Protein AF-A0A428VXZ6-F1 (afdb_monomer_lite)

Secondary structure (DSSP, 8-state):
--SSPPPEEEE-HHHHHHHHHHHHHHHHHS---SS----PPPPEEEE--TT--PPPPPP-

Foldseek 3Di:
DDVVDDWDKDFDVVVVVVVVVVLVVVVVVDPDPDPDSPDDDGDIDIDDTDPDDDDDDDDD

Sequence (60 aa):
FCSPPLTTLGGSFTEAGRLAVDLLLGMRDAAWRSETASQVVLPSHLIVRESTGPAPRHPR

Radius of gyration: 20.05 Å; chains: 1; bounding box: 46×30×46 Å

Structure (mmCIF, N/CA/C/O backbone):
data_AF-A0A428VXZ6-F1
#
_entry.id   AF-A0A428VXZ6-F1
#
loop_
_atom_site.group_PDB
_atom_site.id
_atom_site.type_symbol
_atom_site.label_atom_id
_atom_site.label_alt_id
_atom_site.label_comp_id
_atom_site.label_asym_id
_atom_site.label_entity_id
_atom_site.label_seq_id
_atom_site.pdbx_PDB_ins_code
_atom_site.Cartn_x
_atom_site.Cartn_y
_atom_site.Cartn_z
_atom_site.occupancy
_atom_site.B_iso_or_equiv
_atom_site.auth_seq_id
_atom_site.auth_comp_id
_atom_site.auth_asym_id
_atom_site.auth_atom_id
_atom_site.pdbx_PDB_model_num
ATOM 1 N N . PHE A 1 1 ? 13.489 7.329 -1.424 1.00 78.88 1 PHE A N 1
ATOM 2 C CA . PHE A 1 1 ? 13.296 6.938 -2.835 1.00 78.88 1 PHE A CA 1
ATOM 3 C C . PHE A 1 1 ? 14.229 5.781 -3.151 1.00 78.88 1 PHE A C 1
ATOM 5 O O . PHE A 1 1 ? 15.360 5.807 -2.684 1.00 78.88 1 PHE A O 1
ATOM 12 N N . CYS A 1 2 ? 13.749 4.763 -3.866 1.00 91.81 2 CYS A N 1
ATOM 13 C CA . CYS A 1 2 ? 14.553 3.613 -4.296 1.00 91.81 2 CYS A CA 1
ATOM 14 C C . CYS A 1 2 ? 15.032 3.829 -5.735 1.00 91.81 2 CYS A C 1
ATOM 16 O O . CYS A 1 2 ? 14.305 4.431 -6.525 1.00 91.81 2 CYS A O 1
ATOM 18 N N . SER A 1 3 ? 16.224 3.325 -6.059 1.00 94.19 3 SER A N 1
ATOM 19 C CA . SER A 1 3 ? 16.755 3.279 -7.422 1.00 94.19 3 SER A CA 1
ATOM 20 C C . SER A 1 3 ? 17.263 1.857 -7.698 1.00 94.19 3 SER A C 1
ATOM 22 O O . SER A 1 3 ? 18.236 1.450 -7.058 1.00 94.19 3 SER A O 1
ATOM 24 N N . PRO A 1 4 ? 16.591 1.078 -8.566 1.00 94.38 4 PRO A N 1
ATOM 25 C CA . PRO A 1 4 ? 15.397 1.447 -9.333 1.00 94.38 4 PRO A CA 1
ATOM 26 C C . PRO A 1 4 ? 14.131 1.613 -8.455 1.00 94.38 4 PRO A C 1
ATOM 28 O O . PRO A 1 4 ? 14.024 0.996 -7.388 1.00 94.38 4 PRO A O 1
ATOM 31 N N . PRO A 1 5 ? 13.145 2.430 -8.871 1.00 96.94 5 PRO A N 1
ATOM 32 C CA . PRO A 1 5 ? 11.812 2.478 -8.283 1.00 96.94 5 PRO A CA 1
ATOM 33 C C . PRO A 1 5 ? 11.163 1.092 -8.198 1.00 96.94 5 PRO A C 1
ATOM 35 O O . PRO A 1 5 ? 11.157 0.325 -9.161 1.00 96.94 5 PRO A O 1
ATOM 38 N N . LEU A 1 6 ? 10.570 0.792 -7.040 1.00 97.06 6 LEU A N 1
ATOM 39 C CA . LEU A 1 6 ? 10.032 -0.533 -6.742 1.00 97.06 6 LEU A CA 1
ATOM 40 C C . LEU A 1 6 ? 8.676 -0.792 -7.401 1.00 97.06 6 LEU A C 1
ATOM 42 O O . LEU A 1 6 ? 7.738 -0.002 -7.232 1.00 97.06 6 LEU A O 1
ATOM 46 N N . THR A 1 7 ? 8.567 -1.941 -8.061 1.00 97.31 7 THR A N 1
ATOM 47 C CA . THR A 1 7 ? 7.294 -2.606 -8.346 1.00 97.31 7 THR A CA 1
ATOM 48 C C . THR A 1 7 ? 6.653 -3.035 -7.032 1.00 97.31 7 THR A C 1
ATOM 50 O O . THR A 1 7 ? 7.318 -3.617 -6.177 1.00 97.31 7 THR A O 1
ATOM 53 N N . THR A 1 8 ? 5.372 -2.725 -6.847 1.00 95.75 8 THR A N 1
ATOM 54 C CA . THR A 1 8 ? 4.673 -2.942 -5.571 1.00 95.75 8 THR A CA 1
ATOM 55 C C . THR A 1 8 ? 3.177 -3.179 -5.776 1.00 95.75 8 THR A C 1
ATOM 57 O O . THR A 1 8 ? 2.642 -2.888 -6.845 1.00 95.75 8 THR A O 1
ATOM 60 N N . LEU A 1 9 ? 2.487 -3.675 -4.748 1.00 96.00 9 LEU A N 1
ATOM 61 C CA . LEU A 1 9 ? 1.027 -3.672 -4.687 1.00 96.00 9 LEU A CA 1
ATOM 62 C C . LEU A 1 9 ? 0.547 -2.335 -4.109 1.00 96.00 9 LEU A C 1
ATOM 64 O O . LEU A 1 9 ? 0.860 -1.982 -2.973 1.00 96.00 9 LEU A O 1
ATOM 68 N N . GLY A 1 10 ? -0.199 -1.583 -4.913 1.00 94.38 10 GLY A N 1
ATOM 69 C CA . GLY A 1 10 ? -0.928 -0.393 -4.492 1.00 94.38 10 GLY A CA 1
ATOM 70 C C . GLY A 1 10 ? -2.348 -0.726 -4.034 1.00 94.38 10 GLY A C 1
ATOM 71 O O . GLY A 1 10 ? -2.892 -1.784 -4.348 1.00 94.38 10 GLY A O 1
ATOM 72 N N . GLY A 1 11 ? -2.971 0.201 -3.311 1.00 93.00 11 GLY A N 1
ATOM 73 C CA . GLY A 1 11 ? -4.345 0.071 -2.826 1.00 93.00 11 GLY A CA 1
ATOM 74 C C . GLY A 1 11 ? -4.899 1.396 -2.303 1.00 93.00 11 GLY A C 1
ATOM 75 O O . GLY A 1 11 ? -4.192 2.406 -2.255 1.00 93.00 11 GLY A O 1
ATOM 76 N N . SER A 1 12 ? -6.173 1.392 -1.909 1.00 88.69 12 SER A N 1
ATOM 77 C CA . SER A 1 12 ? -6.875 2.569 -1.377 1.00 88.69 12 SER A CA 1
ATOM 78 C C . SER A 1 12 ? -6.587 2.760 0.122 1.00 88.69 12 SER A C 1
ATOM 80 O O . SER A 1 12 ? -7.411 2.455 0.983 1.00 88.69 12 SER A O 1
ATOM 82 N N . PHE A 1 13 ? -5.386 3.239 0.469 1.00 87.38 13 PHE A N 1
ATOM 83 C CA . PHE A 1 13 ? -4.967 3.361 1.878 1.00 87.38 13 PHE A CA 1
ATOM 84 C C . PHE A 1 13 ? -5.786 4.386 2.677 1.00 87.38 13 PHE A C 1
ATOM 86 O O . PHE A 1 13 ? -6.036 4.189 3.863 1.00 87.38 13 PHE A O 1
ATOM 93 N N . THR A 1 14 ? -6.239 5.471 2.043 1.00 93.44 14 THR A N 1
ATOM 94 C CA . THR A 1 14 ? -7.087 6.471 2.712 1.00 93.44 14 THR A CA 1
ATOM 95 C C . THR A 1 14 ? -8.459 5.900 3.064 1.00 93.44 14 THR A C 1
ATOM 97 O O . THR A 1 14 ? -8.974 6.158 4.148 1.00 93.44 14 THR A O 1
ATOM 100 N N . GLU A 1 15 ? -9.049 5.114 2.166 1.00 92.94 15 GLU A N 1
ATOM 101 C CA . GLU A 1 15 ? -10.323 4.432 2.405 1.00 92.94 15 GLU A CA 1
ATOM 102 C C . GLU A 1 15 ? -10.183 3.350 3.473 1.00 92.94 15 GLU A C 1
ATOM 104 O O . GLU A 1 15 ? -11.006 3.295 4.382 1.00 92.94 15 GLU A O 1
ATOM 109 N N . ALA A 1 16 ? -9.091 2.577 3.432 1.00 92.56 16 ALA A N 1
ATOM 110 C 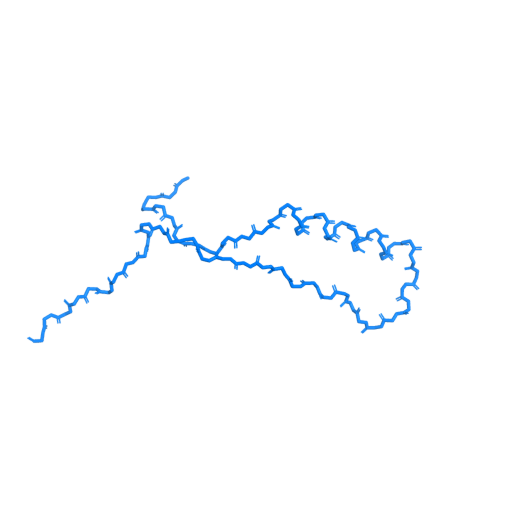CA . ALA A 1 16 ? -8.757 1.619 4.481 1.00 92.56 16 ALA A CA 1
ATOM 111 C C . ALA A 1 16 ? -8.706 2.282 5.863 1.00 92.56 16 ALA A C 1
ATOM 113 O O . ALA A 1 16 ? -9.279 1.763 6.817 1.00 92.56 16 ALA A O 1
ATOM 114 N N . GLY A 1 17 ? -8.076 3.457 5.959 1.00 94.12 17 GLY A N 1
ATOM 115 C CA . GLY A 1 17 ? -8.019 4.224 7.201 1.00 94.12 17 GLY A CA 1
ATOM 116 C C . GLY A 1 17 ? -9.397 4.664 7.696 1.00 94.12 17 GLY A C 1
ATOM 117 O O . GLY A 1 17 ? -9.698 4.491 8.873 1.00 94.12 17 GLY A O 1
ATOM 118 N N . ARG A 1 18 ? -10.250 5.191 6.807 1.00 94.62 18 ARG A N 1
ATOM 119 C CA . ARG A 1 18 ? -11.615 5.607 7.178 1.00 94.62 18 ARG A CA 1
ATOM 120 C C . ARG A 1 18 ? -12.451 4.429 7.663 1.00 94.62 18 ARG A C 1
ATOM 122 O O . ARG A 1 18 ? -12.966 4.480 8.771 1.00 94.62 18 ARG A O 1
ATOM 129 N N . LEU A 1 19 ? -12.492 3.347 6.886 1.00 92.06 19 LEU A N 1
ATOM 130 C CA . LEU A 1 19 ? -13.243 2.145 7.244 1.00 92.06 19 LEU A CA 1
ATOM 131 C C . LEU A 1 19 ? -12.763 1.545 8.566 1.00 92.06 19 LEU A C 1
ATOM 133 O O . LEU A 1 19 ? -13.581 1.131 9.379 1.00 92.06 19 LEU A O 1
ATOM 137 N N . ALA A 1 20 ? -11.452 1.530 8.816 1.00 91.56 20 ALA A N 1
ATOM 138 C CA . ALA A 1 20 ? -10.916 1.057 10.088 1.00 91.56 20 ALA A CA 1
ATOM 139 C C . ALA A 1 20 ? -11.404 1.908 11.274 1.00 91.56 20 ALA A C 1
ATOM 141 O O . ALA A 1 20 ? -11.780 1.354 12.305 1.00 91.56 20 ALA A O 1
ATOM 142 N N . VAL A 1 21 ? -11.433 3.237 11.132 1.00 93.31 21 VAL A N 1
ATOM 143 C CA . VAL A 1 21 ? -11.958 4.138 12.172 1.00 93.31 21 VAL A CA 1
ATOM 144 C C . VAL A 1 21 ? -13.458 3.933 12.373 1.00 93.31 21 VAL A C 1
ATOM 146 O O . VAL A 1 21 ? -13.901 3.838 13.516 1.00 93.31 21 VAL A O 1
ATOM 149 N N . ASP A 1 22 ? -14.226 3.801 11.293 1.00 89.62 22 ASP A N 1
ATOM 150 C CA . ASP A 1 22 ? -15.673 3.573 11.363 1.00 89.62 22 ASP A CA 1
ATOM 151 C C . ASP A 1 22 ? -15.996 2.252 12.076 1.00 89.62 22 ASP A C 1
ATOM 153 O O . ASP A 1 22 ? -16.859 2.214 12.955 1.00 89.62 22 ASP A O 1
ATOM 157 N N . LEU A 1 23 ? -15.249 1.183 11.769 1.00 87.38 23 LEU A N 1
ATOM 158 C CA . LEU A 1 23 ? -15.352 -0.098 12.472 1.00 87.38 23 LEU A CA 1
ATOM 159 C C . LEU A 1 23 ? -15.030 0.056 13.965 1.00 87.38 23 LEU A C 1
ATOM 161 O O . LEU A 1 23 ? -15.784 -0.436 14.802 1.00 87.38 23 LEU A O 1
ATOM 165 N N . LEU A 1 24 ? -13.957 0.774 14.317 1.00 87.75 24 LEU A N 1
ATOM 166 C CA . LEU A 1 24 ? -13.572 1.009 15.714 1.00 87.75 24 LEU A CA 1
ATOM 167 C C . LEU A 1 24 ? -14.634 1.792 16.501 1.00 87.75 24 LEU A C 1
ATOM 169 O O . LEU A 1 24 ? -14.933 1.443 17.644 1.00 87.75 24 LEU A O 1
ATOM 173 N N . LEU A 1 25 ? -15.212 2.840 15.912 1.00 87.00 25 LEU A N 1
ATOM 174 C CA . LEU A 1 25 ? -16.272 3.626 16.551 1.00 87.00 25 LEU A CA 1
ATOM 175 C C . LEU A 1 25 ? -17.564 2.810 16.684 1.00 87.00 25 LEU A C 1
ATOM 177 O O . LEU A 1 25 ? -18.177 2.808 17.752 1.00 87.00 25 LEU A O 1
ATOM 181 N N . GLY A 1 26 ? -17.923 2.043 15.650 1.00 82.00 26 GLY A N 1
ATOM 182 C CA . GLY A 1 26 ? -19.067 1.131 15.684 1.00 82.00 26 GLY A CA 1
ATOM 183 C C . GLY A 1 26 ? -18.944 0.052 16.766 1.00 82.00 26 GLY A C 1
ATOM 184 O O . GLY A 1 26 ? -19.934 -0.268 17.423 1.00 82.00 26 GLY A O 1
ATOM 185 N N . MET A 1 27 ? -17.730 -0.457 17.013 1.00 79.62 27 MET A N 1
ATOM 186 C CA . MET A 1 27 ? -17.446 -1.394 18.111 1.00 79.62 27 MET A CA 1
ATOM 187 C C . MET A 1 27 ? -17.589 -0.762 19.500 1.00 79.62 27 MET A C 1
ATOM 189 O O . MET A 1 27 ? -17.926 -1.457 20.454 1.00 79.62 27 MET A O 1
ATOM 193 N N . ARG A 1 28 ? -17.296 0.536 19.640 1.00 75.69 28 ARG A N 1
ATOM 194 C CA . ARG A 1 28 ? -17.413 1.250 20.918 1.00 75.69 28 ARG A CA 1
ATOM 195 C C . ARG A 1 28 ? -18.872 1.530 21.272 1.00 75.69 28 ARG A C 1
ATOM 197 O O . ARG A 1 28 ? -19.255 1.392 22.430 1.00 75.69 28 ARG A O 1
ATOM 204 N N . ASP A 1 29 ? -19.656 1.949 20.283 1.00 74.06 29 ASP A N 1
ATOM 205 C CA . ASP A 1 29 ? -21.001 2.488 20.504 1.00 74.06 29 ASP A CA 1
ATOM 206 C C . ASP A 1 29 ? -22.077 1.388 20.601 1.00 74.06 29 ASP A C 1
ATOM 208 O O . ASP A 1 29 ? -23.170 1.624 21.117 1.00 74.06 29 ASP A O 1
ATOM 212 N N . ALA A 1 30 ? -21.763 0.162 20.181 1.00 63.31 30 ALA A N 1
ATOM 213 C CA . ALA A 1 30 ? -22.625 -0.999 20.338 1.00 63.31 30 ALA A CA 1
ATOM 214 C C . ALA A 1 30 ? -21.868 -2.131 21.042 1.00 63.31 30 ALA A C 1
ATOM 216 O O . ALA A 1 30 ? -20.811 -2.558 20.586 1.00 63.31 30 ALA A O 1
ATOM 217 N N . ALA A 1 31 ? -22.447 -2.683 22.116 1.00 59.25 31 ALA A N 1
ATOM 218 C CA . ALA A 1 31 ? -22.086 -4.005 22.625 1.00 59.25 31 ALA A CA 1
ATOM 219 C C . ALA A 1 31 ? -22.421 -5.037 21.536 1.00 59.25 31 ALA A C 1
ATOM 221 O O . ALA A 1 31 ? -23.506 -5.622 21.532 1.00 59.25 31 ALA A O 1
ATOM 222 N N . TRP A 1 32 ? -21.542 -5.165 20.541 1.00 55.34 32 TRP A N 1
ATOM 223 C CA . TRP A 1 32 ? -21.785 -5.915 19.317 1.00 55.34 32 TRP A CA 1
ATOM 224 C C . TRP A 1 32 ? -21.797 -7.409 19.646 1.00 55.34 32 TRP A C 1
ATOM 226 O O . TRP A 1 32 ? -20.797 -8.120 19.577 1.00 55.34 32 TRP A O 1
ATOM 236 N N . ARG A 1 33 ? -22.971 -7.884 20.064 1.00 58.16 33 ARG A N 1
ATOM 237 C CA . ARG A 1 33 ? -23.344 -9.292 20.050 1.00 58.16 33 ARG A CA 1
ATOM 238 C C . ARG A 1 33 ? -23.465 -9.710 18.587 1.00 58.16 33 ARG A C 1
ATOM 240 O O . ARG A 1 33 ? -24.544 -9.589 18.024 1.00 58.16 33 ARG A O 1
ATOM 247 N N . SER A 1 34 ? -22.371 -10.161 17.983 1.00 52.69 34 SER A N 1
ATOM 248 C CA . SER A 1 34 ? -22.353 -11.324 17.086 1.00 52.69 34 SER A CA 1
ATOM 249 C C . SER A 1 34 ? -20.929 -11.573 16.591 1.00 52.69 34 SER A C 1
ATOM 251 O O . SER A 1 34 ? -20.220 -10.660 16.177 1.00 52.69 34 SER A O 1
ATOM 253 N N . GLU A 1 35 ? -20.523 -12.832 16.652 1.00 54.81 35 GLU A N 1
ATOM 254 C CA . GLU A 1 35 ? -19.168 -13.380 16.548 1.00 54.81 35 GLU A CA 1
ATOM 255 C C . GLU A 1 35 ? -18.620 -13.422 15.113 1.00 54.81 35 GLU A C 1
ATOM 257 O O . GLU A 1 35 ? -18.007 -14.394 14.677 1.00 54.81 35 GLU A O 1
ATOM 262 N N . THR A 1 36 ? -18.823 -12.364 14.338 1.00 56.06 36 THR A N 1
ATOM 263 C CA . THR A 1 36 ? -18.204 -12.239 13.018 1.00 56.06 36 THR A CA 1
ATOM 264 C C . THR A 1 36 ? -17.625 -10.847 12.933 1.00 56.06 36 THR A C 1
ATOM 266 O O . THR A 1 36 ? -18.290 -9.907 12.513 1.00 56.06 36 THR A O 1
ATOM 269 N N . ALA A 1 37 ? -16.389 -10.696 13.412 1.00 57.78 37 ALA A N 1
ATOM 270 C CA . ALA A 1 37 ? -15.610 -9.495 13.162 1.00 57.78 37 ALA A CA 1
ATOM 271 C C . ALA A 1 37 ? -15.751 -9.144 11.672 1.00 57.78 37 ALA A C 1
ATOM 273 O O . ALA A 1 37 ? -15.459 -9.989 10.825 1.00 57.78 37 ALA A O 1
ATOM 274 N N . SER A 1 38 ? -16.274 -7.952 11.368 1.00 68.50 38 SER A N 1
ATOM 275 C CA . SER A 1 38 ? -16.507 -7.482 10.001 1.00 68.50 38 SER A CA 1
ATOM 276 C C . SER A 1 38 ? -15.184 -7.442 9.245 1.00 68.50 38 SER A C 1
ATOM 278 O O . SER A 1 38 ? -14.457 -6.450 9.275 1.00 68.50 38 SER A O 1
ATOM 280 N N . GLN A 1 39 ? -14.838 -8.550 8.596 1.00 80.38 39 GLN A N 1
ATOM 281 C CA . GLN A 1 39 ? -13.673 -8.628 7.739 1.00 80.38 39 GLN A CA 1
ATOM 282 C C . GLN A 1 39 ? -14.009 -7.908 6.439 1.00 80.38 39 GLN A C 1
ATOM 284 O O . GLN A 1 39 ? -14.857 -8.348 5.665 1.00 80.38 39 GLN A O 1
ATOM 289 N N . VAL A 1 40 ? -13.327 -6.792 6.202 1.00 85.75 40 VAL A N 1
ATOM 290 C CA . VAL A 1 40 ? -13.451 -6.020 4.967 1.00 85.75 40 VAL A CA 1
ATOM 291 C C . VAL A 1 40 ? -12.230 -6.301 4.098 1.00 85.75 40 VAL A C 1
ATOM 293 O O . VAL A 1 40 ? -11.094 -6.148 4.544 1.00 85.75 40 VAL A O 1
ATOM 296 N N . VAL A 1 41 ? -12.461 -6.716 2.852 1.00 90.88 41 VAL A N 1
ATOM 297 C CA . VAL A 1 41 ? -11.409 -6.901 1.844 1.00 90.88 41 VAL A CA 1
ATOM 298 C C . VAL A 1 41 ? -11.453 -5.723 0.883 1.00 90.88 41 VAL A C 1
ATOM 300 O O . VAL A 1 41 ? -12.475 -5.481 0.246 1.00 90.88 41 VAL A O 1
ATOM 303 N N . LEU A 1 42 ? -10.339 -5.001 0.774 1.00 91.88 42 LEU A N 1
ATOM 304 C CA . LEU A 1 42 ? -10.208 -3.857 -0.124 1.00 91.88 42 LEU A CA 1
ATOM 305 C C . LEU A 1 42 ? -9.431 -4.228 -1.388 1.00 91.88 42 LEU A C 1
ATOM 307 O O . LEU A 1 42 ? -8.513 -5.053 -1.327 1.00 91.88 42 LEU A O 1
ATOM 311 N N . PRO A 1 43 ? -9.765 -3.616 -2.536 1.00 93.62 43 PRO A N 1
ATOM 312 C CA . PRO A 1 43 ? -9.070 -3.885 -3.781 1.00 93.62 43 PRO A CA 1
ATOM 313 C C . PRO A 1 43 ? -7.611 -3.418 -3.712 1.00 93.62 43 PRO A C 1
ATOM 315 O O . PRO A 1 43 ? -7.295 -2.329 -3.222 1.00 93.62 43 PRO A O 1
ATOM 318 N N . SER A 1 44 ? -6.724 -4.238 -4.270 1.00 94.50 44 SER A N 1
ATOM 319 C CA . SER A 1 44 ? -5.329 -3.892 -4.536 1.00 94.50 44 SER A CA 1
ATOM 320 C C . SER A 1 44 ? -5.023 -4.045 -6.025 1.00 94.50 44 SER A C 1
ATOM 322 O O . SER A 1 44 ? -5.756 -4.707 -6.761 1.00 94.50 44 SER A O 1
ATOM 324 N N . HIS A 1 45 ? -3.959 -3.397 -6.487 1.00 95.44 45 HIS A N 1
ATOM 325 C CA . HIS A 1 45 ? -3.511 -3.466 -7.874 1.00 95.44 45 HIS A CA 1
ATOM 326 C C . HIS A 1 45 ? -1.985 -3.477 -7.950 1.00 95.44 45 HIS A C 1
ATOM 328 O O . HIS A 1 45 ? -1.299 -2.860 -7.137 1.00 95.44 45 HIS A O 1
ATOM 334 N N . LEU A 1 46 ? -1.440 -4.176 -8.944 1.00 97.62 46 LEU A N 1
ATOM 335 C CA . LEU A 1 46 ? -0.003 -4.200 -9.192 1.00 97.62 46 LEU A CA 1
ATOM 336 C C . LEU A 1 46 ? 0.436 -2.904 -9.881 1.00 97.62 46 LEU A C 1
ATOM 338 O O . LEU A 1 4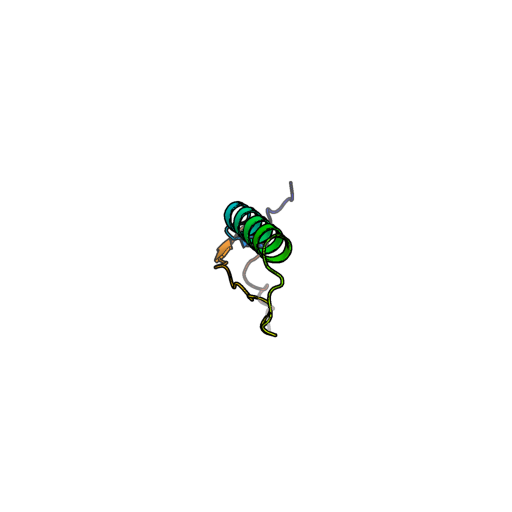6 ? -0.070 -2.555 -10.945 1.00 97.62 46 LEU A O 1
ATOM 342 N N . ILE A 1 47 ? 1.417 -2.225 -9.295 1.00 97.19 47 ILE A N 1
ATOM 343 C CA . ILE A 1 47 ? 2.096 -1.072 -9.884 1.00 97.19 47 ILE A CA 1
ATOM 344 C C . ILE A 1 47 ? 3.475 -1.544 -10.332 1.00 97.19 47 ILE A C 1
ATOM 346 O O . ILE A 1 47 ? 4.383 -1.687 -9.512 1.00 97.19 47 ILE A O 1
ATOM 350 N N . VAL A 1 48 ? 3.623 -1.798 -11.632 1.00 96.62 48 VAL A N 1
ATOM 351 C CA . VAL A 1 48 ? 4.899 -2.204 -12.235 1.00 96.62 48 VAL A CA 1
ATOM 352 C C . VAL A 1 48 ? 5.807 -0.988 -12.407 1.00 96.62 48 VAL A C 1
ATOM 354 O O . VAL A 1 48 ? 5.378 0.054 -12.900 1.00 96.62 48 VAL A O 1
ATOM 357 N N 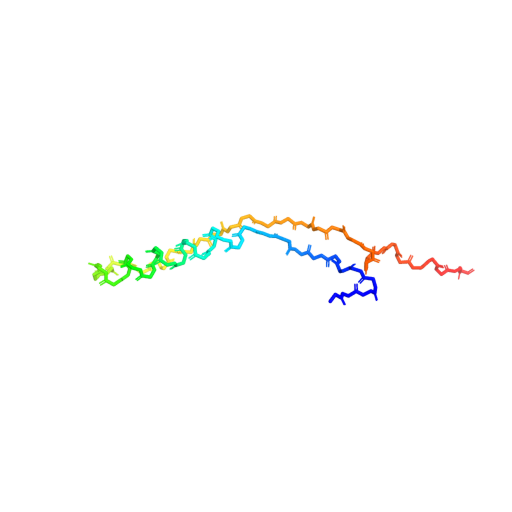. ARG A 1 49 ? 7.065 -1.130 -11.988 1.00 96.56 49 ARG A N 1
ATOM 358 C CA . ARG A 1 49 ? 8.156 -0.163 -12.153 1.00 96.56 49 ARG A CA 1
ATOM 359 C C . ARG A 1 49 ? 9.449 -0.892 -12.554 1.00 96.56 49 ARG A C 1
ATOM 361 O O . ARG A 1 49 ? 9.422 -2.043 -12.982 1.00 96.56 49 ARG A O 1
ATOM 368 N N . GLU A 1 50 ? 10.586 -0.218 -12.421 1.00 97.25 50 GLU A N 1
ATOM 369 C CA . GLU A 1 50 ? 11.889 -0.643 -12.950 1.00 97.25 50 GLU A CA 1
ATOM 370 C C . GLU A 1 50 ? 12.591 -1.726 -12.116 1.00 97.25 50 GLU A C 1
ATOM 372 O O . GLU A 1 50 ? 13.584 -2.296 -12.560 1.00 97.25 50 GLU A O 1
ATOM 377 N N . SER A 1 51 ? 12.097 -2.051 -10.917 1.00 96.94 51 SER A N 1
ATOM 378 C CA . SER A 1 51 ? 12.710 -3.090 -10.077 1.00 96.94 51 SER A CA 1
ATOM 379 C C . SER A 1 51 ? 12.348 -4.527 -10.471 1.00 96.94 51 SER A C 1
ATOM 381 O O . SER A 1 51 ? 12.792 -5.462 -9.809 1.00 96.94 51 SER A O 1
ATOM 383 N N . THR A 1 52 ? 11.502 -4.728 -11.484 1.00 96.44 52 THR A N 1
ATOM 384 C CA . THR A 1 52 ? 11.106 -6.059 -11.967 1.00 96.44 52 THR A CA 1
ATOM 385 C C . THR A 1 52 ? 11.209 -6.124 -13.479 1.00 96.44 52 THR A C 1
ATOM 387 O O . THR A 1 52 ? 10.750 -5.219 -14.170 1.00 96.44 52 THR A O 1
ATOM 390 N N . GLY A 1 53 ? 11.740 -7.227 -13.995 1.00 93.81 53 GLY A N 1
ATOM 391 C CA . GLY A 1 53 ? 11.855 -7.469 -15.425 1.00 93.81 53 GLY A CA 1
ATOM 392 C C . GLY A 1 53 ? 12.007 -8.957 -15.735 1.00 93.81 53 GLY A C 1
ATOM 393 O O . GLY A 1 53 ? 11.972 -9.787 -14.822 1.00 93.81 53 GLY A O 1
ATOM 394 N N . PRO A 1 54 ? 12.160 -9.312 -17.018 1.00 94.44 54 PRO A N 1
ATOM 395 C CA . PRO A 1 54 ? 12.404 -10.686 -17.431 1.00 94.44 54 PRO A CA 1
ATOM 396 C C . PRO A 1 54 ? 13.661 -11.257 -16.767 1.00 94.44 54 PRO A C 1
ATOM 398 O O . PRO A 1 54 ? 14.672 -10.566 -16.640 1.00 94.44 54 PRO A O 1
ATOM 401 N N . ALA A 1 55 ? 13.620 -12.536 -16.395 1.00 93.19 55 ALA A N 1
ATOM 402 C CA . ALA A 1 55 ? 14.812 -13.229 -15.925 1.00 93.19 55 ALA A CA 1
ATOM 403 C C . ALA A 1 55 ? 15.892 -13.253 -17.031 1.00 93.19 55 ALA A C 1
ATOM 405 O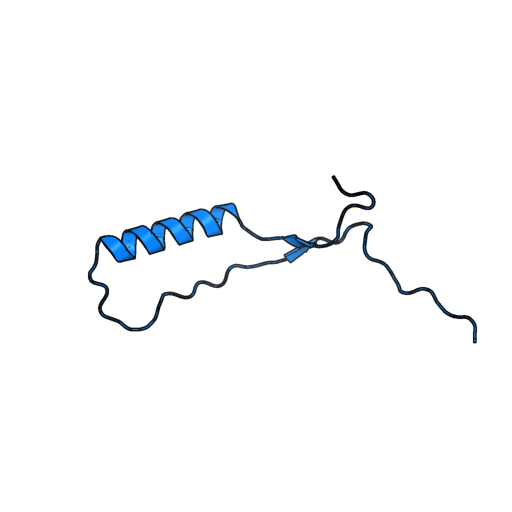 O . ALA A 1 55 ? 15.544 -13.425 -18.209 1.00 93.19 55 ALA A O 1
ATOM 4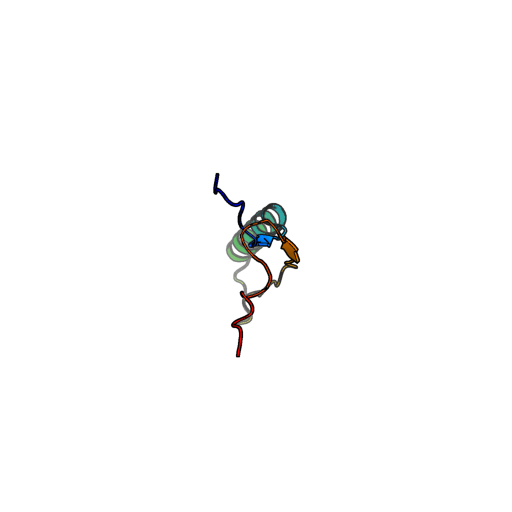06 N N . PRO A 1 56 ? 17.191 -13.116 -16.691 1.00 92.94 56 PRO A N 1
ATOM 407 C CA . PRO A 1 56 ? 18.270 -13.262 -17.661 1.00 92.94 56 PRO A CA 1
ATOM 408 C C . PRO A 1 56 ? 18.178 -14.612 -18.376 1.00 92.94 56 PRO A C 1
ATOM 410 O O . PRO A 1 56 ? 17.993 -15.654 -17.744 1.00 92.94 56 PRO A O 1
ATOM 413 N N . ARG A 1 57 ? 18.313 -14.614 -19.705 1.00 92.38 57 ARG A N 1
ATOM 414 C CA . ARG A 1 57 ? 18.393 -15.866 -20.465 1.00 92.38 57 ARG A CA 1
ATOM 415 C C . ARG A 1 57 ? 19.788 -16.450 -20.279 1.00 92.38 57 ARG A C 1
ATOM 417 O O . ARG A 1 57 ? 20.766 -15.803 -20.640 1.00 92.38 57 ARG A O 1
ATOM 424 N N . HIS A 1 58 ? 19.879 -17.665 -19.748 1.00 80.75 58 HIS A N 1
ATOM 425 C CA . HIS A 1 58 ? 21.140 -18.398 -19.732 1.00 80.75 58 HIS A CA 1
ATOM 426 C C . HIS A 1 58 ? 21.373 -19.013 -21.124 1.00 80.75 58 HIS A C 1
ATOM 428 O O . HIS A 1 58 ? 20.473 -19.703 -21.618 1.00 80.75 58 HIS A O 1
ATOM 434 N N . PRO A 1 59 ? 22.524 -18.783 -21.783 1.00 79.06 59 PRO A N 1
ATOM 435 C CA . PRO A 1 59 ? 22.883 -19.554 -22.967 1.00 79.06 59 PRO A CA 1
ATOM 436 C C . PRO A 1 59 ? 23.065 -21.021 -22.554 1.00 79.06 59 PRO A C 1
ATOM 438 O O . PRO A 1 59 ? 23.677 -21.298 -21.521 1.00 79.06 59 PRO A O 1
ATOM 441 N N . ARG A 1 60 ? 22.449 -21.939 -23.303 1.00 67.44 60 ARG A N 1
ATOM 442 C CA . ARG A 1 60 ? 22.673 -23.380 -23.138 1.00 67.44 60 ARG A CA 1
ATOM 443 C C . ARG A 1 60 ? 24.007 -23.780 -23.742 1.00 67.44 60 ARG A C 1
ATOM 445 O O . ARG A 1 60 ? 24.356 -23.182 -24.783 1.00 67.44 60 ARG A O 1
#

pLDDT: mean 85.74, std 13.24, range [52.69, 97.62]

=== Feature glossary ===
A reading guide for the features in this record.

Start from the sequence.

  · This is the polypeptide sequence — one letter per residue, N-terminus first. Length ranges from a few dozen residues for small domains to over a thousand for large multi-domain proteins.

Fold it, and you get atomic coordinates and the backbone conformation that goes with them.

  · Structure coordinates are given as an mmCIF _atom_site loop: one row per atom with element, residue name, chain id, sequence number, and x/y/z position in Å. Only the four main-chain atoms per residue are included here; side chains are omitted to keep the record compact.

  · Backbone dihedral angles. Every residue except chain termini has a φ (preceding-C → N → Cα → C) and a ψ (N → Cα → C → next-N). They are reported in degrees following the IUPAC sign convention. Secondary structure is essentially a statement about which (φ, ψ) basin each residue occupies.

  · The SS8 string is DSSP's per-residue secondary-structure call. α-helix (H) means an i→i+4 H-bond ladder; β-strand (E) means the residue participates in a β-sheet; 3₁₀ (G) and π (I) are tighter and wider helices; T/S are turns/bends; '-' is loop.

  · SS3 is a coarse helix/strand/coil call (letters a/b/c) made by the P-SEA algorithm from inter-Cα distances and dihedrals. It is less detailed than DSSP but needs only Cα positions.

Summarize the fold with a handful of shape descriptors and a per-residue structural alphabet.

  · Radius of gyration (Rg) is the root-mean-square distance of Cα atoms from their centroid — a single number for overall size and compactness. A globular domain of N residues has Rg ≈ 2.2·N^0.38 Å; an extended or disordered chain has a much larger Rg. The Cα contact count is the number of residue pairs whose Cα atoms are within 8 Å and are more than four positions apart in sequence — a standard proxy for tertiary packing density. The bounding box is the smallest axis-aligned box enclosing all Cα atoms.

  · The Foldseek 3Di strin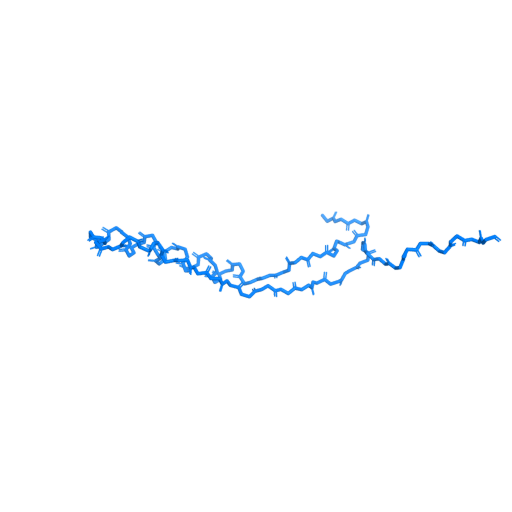g encodes local tertiary geometry as a 20-letter alphabet — one character per residue — derived from the relative positions of nearby Cα atoms. Unlike the amino-acid sequence, 3Di is a direct function of the 3D structure, so two proteins with the same fold have similar 3Di strings even at low sequence identity.

  · Solvent-accessible surface area (SASA) is the area in Å² traced out by the centre of a 1.4 Å probe sphere (a water molecule) rolled over the protein's van der Waals surface (Shrake–Rupley / Lee–Richards construction). Buried residues have near-zero SASA; fully exposed residues can exceed 200 Å². The total SASA scales roughly with the number of surface residues.

Ask how reliable the model is.

  · pLDDT (predicted Local Distance Difference Test) is AlphaFold's per-residue confidence score, ranging from 0 to 100. Values above 90 indicate high confidence (typically well-packed cores); 70–90 is confident; 50–70 low confidence; below 50 usually means the region is disordered or the prediction is unreliable there. AlphaFold stores pLDDT in the mmCIF B-factor column.

  · B-factor (Debye–Waller factor) reflects atomic displacement in the crystal lattice. It is an experimental observable (units Å²), not a prediction; low values mean the atom is pinned down, high values mean it moves or is heterogeneous across the crystal.

  · Predicted Aligned Error (PAE) is an AlphaFold confidence matrix: entry (i, j) is the expected error in the position of residue j, in ångströms, when the prediction is superimposed on the true structure at residue i. Low PAE within a block of residues means that block is internally rigid and well-predicted; high PAE between two blocks means their relative placement is uncertain even if each block individually is confident.

Place it in context: what it resembles, what it is annotated as, and how it looks.

  · Nearest PDB neighbors are the top structural matches found by Foldseek when searching this structure against the entire Protein Data Bank. Each hit reports a TM-score (0 to 1; >0.5 almost always implies the same fold) and an E-value. These are *structural* homologs — they may share no detectable sequence similarity.

  · Functional annotations link the protein to curated databases. InterPro entries identify conserved domains and families by matching the sequence against member-database signatures (Pfam, PROSITE, CDD, …). Gene Ontology (GO) terms describe molecular function, biological process, and cellular component in a controlled vocabulary. CATH places the structure in a hierarchical fold classification (Class/Architecture/Topology/Homologous-superfamily). The organism is the source species.

  · Three diagnostic plots accompany the record. The Cα contact map visualizes the tertiary structure as a 2D adjacency matrix (8 Å cutoff, sequence-local contacts suppressed). The Ramachandran plot shows the distribution of backbone (φ, ψ) torsions, with points in the α and β basins reflecting secondary structure content. The PAE plot shows AlphaFold's inter-residue confidence as a color matrix.

  · Six rendered views show the 3D structure from the faces of a cube — i.e. along ±x, ±y, ±z. Rendering representation is drawn randomly per protein from cartoon (secondary-structure ribbons), sticks (backbone bonds), or molecular surface; coloring is either N→C rainbow (blue at the N-terminus through red at the C-terminus) or one color per chain.